Protein AF-A0A949LCA4-F1 (afdb_monomer)

Sequence (168 aa):
MLIYGVGDTIAALLSGEFFLLRTLGMSVVGALIYGAEIPHYFRWVDKRTQDHKDQKEHLKSSERKRKNFPLLRQPWKRALRRTLLAMLYFNPLWVMRHLVFIALFSGVADSISLSLFYVALHSFLIAIPITATANLFIQNIIPLTYRFMASAVFSCSMAIYYPLMSSF

Mean predicted aligned error: 8.84 Å

Radius of gyration: 18.78 Å; Cα contacts (8 Å, |Δi|>4): 134; chains: 1; bounding box: 53×31×53 Å

pLDDT: mean 79.48, std 14.23, range [40.19, 91.94]

Secondary structure (DSSP, 8-state):
-HHHHHHHHHHHHHTT---HHHHHHHHHHIIIIIHHHHHHHHHHHHHHH--TTHHHHHHHHTTT-S----SS-S-HHHHHHHHHHHHHHT-HHHHHHHHHHHHHHTT-GGG-STHHHHHHHHHHHHHHHHHHHHHHHHHHHS-HHHHHHHHHHHHHHHHHHHHHHHT-

Structure (mmCIF, N/CA/C/O backbone):
data_AF-A0A949LCA4-F1
#
_entry.id   AF-A0A949LCA4-F1
#
loop_
_atom_site.group_PDB
_atom_site.id
_atom_site.type_symbol
_atom_site.label_atom_id
_atom_site.label_alt_id
_atom_site.label_comp_id
_atom_site.label_asym_id
_atom_site.label_entity_id
_atom_site.label_seq_id
_atom_site.pdbx_PDB_ins_code
_atom_site.Cartn_x
_atom_site.Cartn_y
_atom_site.Cartn_z
_atom_site.occupancy
_atom_site.B_iso_or_equiv
_atom_site.auth_seq_id
_atom_site.auth_comp_id
_atom_site.auth_asym_id
_atom_site.auth_atom_id
_atom_site.pdbx_PDB_model_num
ATOM 1 N N . MET A 1 1 ? -5.448 -12.210 -5.280 1.00 56.41 1 MET A N 1
ATOM 2 C CA . MET A 1 1 ? -3.968 -12.222 -5.370 1.00 56.41 1 MET A CA 1
ATOM 3 C C . MET A 1 1 ? -3.483 -11.665 -6.702 1.00 56.41 1 MET A C 1
ATOM 5 O O . MET A 1 1 ? -2.587 -10.840 -6.690 1.00 56.41 1 MET A O 1
ATOM 9 N N . LEU A 1 2 ? -4.156 -11.998 -7.811 1.00 57.78 2 LEU A N 1
ATOM 10 C CA . LEU A 1 2 ? -3.934 -11.397 -9.136 1.00 57.78 2 LEU A CA 1
ATOM 11 C C . LEU A 1 2 ? -4.191 -9.877 -9.208 1.00 57.78 2 LEU A C 1
ATOM 13 O O . LEU A 1 2 ? -3.693 -9.228 -10.111 1.00 57.78 2 LEU A O 1
ATOM 17 N N . ILE A 1 3 ? -4.917 -9.292 -8.247 1.00 62.72 3 ILE A N 1
ATOM 18 C CA . ILE A 1 3 ? -5.268 -7.858 -8.232 1.00 62.72 3 ILE A CA 1
ATOM 19 C C . ILE A 1 3 ? -4.026 -6.949 -8.223 1.00 62.72 3 ILE A C 1
ATOM 21 O O . ILE A 1 3 ? -4.032 -5.921 -8.891 1.00 62.72 3 ILE A O 1
ATOM 25 N N . TYR A 1 4 ? -2.954 -7.336 -7.518 1.00 64.38 4 TYR A N 1
ATOM 26 C CA . TYR A 1 4 ? -1.704 -6.564 -7.509 1.00 64.38 4 TYR A CA 1
ATOM 27 C C . TYR A 1 4 ? -0.998 -6.602 -8.869 1.00 64.38 4 TYR A C 1
ATOM 29 O O . TYR A 1 4 ? -0.565 -5.565 -9.358 1.00 64.38 4 TYR A O 1
ATOM 37 N N . GLY A 1 5 ? -0.948 -7.780 -9.497 1.00 67.88 5 GLY A N 1
ATOM 38 C CA . GLY A 1 5 ? -0.403 -7.943 -10.843 1.00 67.88 5 GLY A CA 1
ATOM 39 C C . GLY A 1 5 ? -1.203 -7.184 -11.898 1.00 67.88 5 GLY A C 1
ATOM 40 O O . GLY A 1 5 ? -0.623 -6.522 -12.749 1.00 67.88 5 GLY A O 1
ATOM 41 N N . VAL A 1 6 ? -2.536 -7.222 -11.810 1.00 75.12 6 VAL A N 1
ATOM 42 C CA . VAL A 1 6 ? -3.434 -6.498 -12.723 1.00 75.12 6 VAL A CA 1
ATOM 43 C C . VAL A 1 6 ? -3.241 -4.986 -12.600 1.00 75.12 6 VAL A C 1
ATOM 45 O O . VAL A 1 6 ? -3.110 -4.321 -13.620 1.00 75.12 6 VAL A O 1
ATOM 48 N N . GLY A 1 7 ? -3.168 -4.448 -11.378 1.00 76.94 7 GLY A N 1
ATOM 49 C CA . GLY A 1 7 ? -2.944 -3.016 -11.162 1.00 76.94 7 GLY A CA 1
ATOM 50 C C . GLY A 1 7 ? -1.619 -2.522 -11.733 1.00 76.94 7 GLY A C 1
ATOM 51 O O . GLY A 1 7 ? -1.605 -1.545 -12.475 1.00 76.94 7 GLY A O 1
ATOM 52 N N . ASP A 1 8 ? -0.524 -3.233 -11.448 1.00 78.81 8 ASP A N 1
ATOM 53 C CA . ASP A 1 8 ? 0.798 -2.891 -11.990 1.00 78.81 8 ASP A CA 1
ATOM 54 C C . ASP A 1 8 ? 0.854 -3.049 -13.517 1.00 78.81 8 ASP A C 1
ATOM 56 O O . ASP A 1 8 ? 1.449 -2.228 -14.204 1.00 78.81 8 ASP A O 1
ATOM 60 N N . THR A 1 9 ? 0.160 -4.047 -14.070 1.00 81.06 9 THR A N 1
ATOM 61 C CA . THR A 1 9 ? 0.085 -4.249 -15.525 1.00 81.06 9 THR A CA 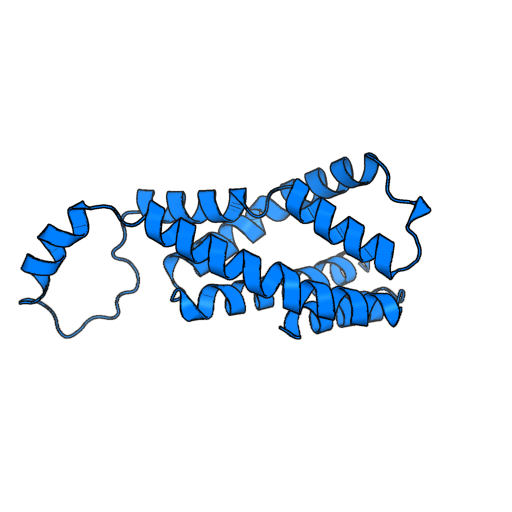1
ATOM 62 C C . THR A 1 9 ? -0.664 -3.119 -16.219 1.00 81.06 9 THR A C 1
ATOM 64 O O . THR A 1 9 ? -0.202 -2.629 -17.244 1.00 81.06 9 THR A O 1
ATOM 67 N N . ILE A 1 10 ? -1.800 -2.680 -15.668 1.00 79.75 10 ILE A N 1
ATOM 68 C CA . ILE A 1 10 ? -2.546 -1.539 -16.217 1.00 79.75 10 ILE A CA 1
ATOM 69 C C . ILE A 1 10 ? -1.689 -0.273 -16.132 1.00 79.75 10 ILE A C 1
ATOM 71 O O . ILE A 1 10 ? -1.609 0.464 -17.109 1.00 79.75 10 ILE A O 1
ATOM 75 N N . ALA A 1 11 ? -1.008 -0.048 -15.007 1.00 78.94 11 ALA A N 1
ATOM 76 C CA . ALA A 1 11 ? -0.090 1.077 -14.847 1.00 78.94 11 ALA A CA 1
ATOM 77 C C . ALA A 1 11 ? 1.034 1.053 -15.898 1.00 78.94 11 ALA A C 1
ATOM 79 O O . ALA A 1 11 ? 1.265 2.051 -16.572 1.00 78.94 11 ALA A O 1
ATOM 80 N N . ALA A 1 12 ? 1.674 -0.101 -16.099 1.00 77.31 12 ALA A N 1
ATOM 81 C CA . ALA A 1 12 ? 2.742 -0.270 -17.081 1.00 77.31 12 ALA A CA 1
ATOM 82 C C . ALA A 1 12 ? 2.257 -0.072 -18.528 1.00 77.31 12 ALA A C 1
ATOM 84 O O . ALA A 1 12 ? 2.963 0.531 -19.333 1.00 77.31 12 ALA A O 1
ATOM 85 N N . LEU A 1 13 ? 1.042 -0.532 -18.856 1.00 81.19 13 LEU A N 1
ATOM 86 C CA . LEU A 1 13 ? 0.421 -0.294 -20.163 1.00 81.19 13 LEU A CA 1
ATOM 87 C C . LEU A 1 13 ? 0.129 1.193 -20.397 1.00 81.19 13 LEU A C 1
ATOM 89 O O . LEU A 1 13 ? 0.365 1.685 -21.496 1.00 81.19 13 LEU A O 1
ATOM 93 N N . LEU A 1 14 ? -0.352 1.909 -19.374 1.00 79.19 14 LEU A N 1
ATOM 94 C CA . LEU A 1 14 ? -0.626 3.347 -19.458 1.00 79.19 14 LEU A CA 1
ATOM 95 C C . LEU A 1 14 ? 0.657 4.181 -19.571 1.00 79.19 14 LEU A C 1
ATOM 97 O O . LEU A 1 14 ? 0.674 5.164 -20.302 1.00 79.19 14 LEU A O 1
ATOM 101 N N . SER A 1 15 ? 1.730 3.778 -18.889 1.00 74.81 15 SER A N 1
ATOM 102 C CA . SER A 1 15 ? 3.035 4.448 -18.951 1.00 74.81 15 SER A CA 1
ATOM 103 C C . SER A 1 15 ? 3.863 4.091 -20.192 1.00 74.81 15 SER A C 1
ATOM 105 O O . SER A 1 15 ? 4.929 4.664 -20.385 1.00 74.81 15 SER A O 1
ATOM 107 N N . GLY A 1 16 ? 3.423 3.136 -21.021 1.00 77.19 16 GLY A N 1
ATOM 108 C CA . GLY A 1 16 ? 4.194 2.647 -22.172 1.00 77.19 16 GLY A CA 1
ATOM 109 C C . GLY A 1 16 ? 5.419 1.791 -21.807 1.00 77.19 16 GLY A C 1
ATOM 110 O O . GLY A 1 16 ? 6.138 1.340 -22.693 1.00 77.19 16 GLY A O 1
ATOM 111 N N . GLU A 1 17 ? 5.635 1.508 -20.521 1.00 75.38 17 GLU A N 1
ATOM 112 C CA . GLU A 1 17 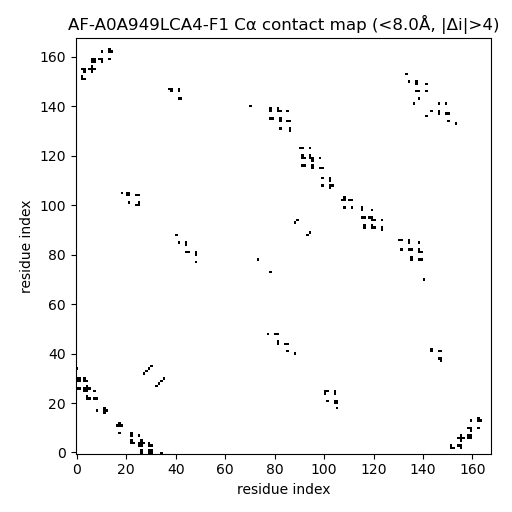? 6.742 0.702 -19.985 1.00 75.38 17 GLU A CA 1
ATOM 113 C C . GLU A 1 17 ? 6.320 -0.758 -19.762 1.00 75.38 17 GLU A C 1
ATOM 115 O O . GLU A 1 17 ? 6.620 -1.381 -18.737 1.00 75.38 17 GLU A O 1
ATOM 120 N N . PHE A 1 18 ? 5.548 -1.315 -20.696 1.00 80.56 18 PHE A N 1
ATOM 121 C CA . PHE A 1 18 ? 5.056 -2.677 -20.551 1.00 80.56 18 PHE A CA 1
ATOM 122 C C . PHE A 1 18 ? 6.205 -3.686 -20.645 1.00 80.56 18 PHE A C 1
ATOM 124 O O . PHE A 1 18 ? 6.878 -3.801 -21.669 1.00 80.56 18 PHE A O 1
ATOM 131 N N . PHE A 1 19 ? 6.383 -4.468 -19.579 1.00 83.00 19 PHE A N 1
ATOM 132 C CA . PHE A 1 19 ? 7.385 -5.522 -19.521 1.00 83.00 19 PHE A CA 1
ATOM 133 C C . PHE A 1 19 ? 6.809 -6.791 -18.889 1.00 83.00 19 PHE A C 1
ATOM 135 O O . PHE A 1 19 ? 6.332 -6.786 -17.753 1.00 83.00 19 PHE A O 1
ATOM 142 N N . LEU A 1 20 ? 6.865 -7.909 -19.620 1.00 82.69 20 LEU A N 1
ATOM 143 C CA . LEU A 1 20 ? 6.209 -9.156 -19.211 1.00 82.69 20 LEU A CA 1
ATOM 144 C C . LEU A 1 20 ? 6.783 -9.719 -17.900 1.00 82.69 20 LEU A C 1
ATOM 146 O O . LEU A 1 20 ? 6.036 -10.211 -17.052 1.00 82.69 20 LEU A O 1
ATOM 150 N N . LEU A 1 21 ? 8.103 -9.619 -17.713 1.00 86.00 21 LEU A N 1
ATOM 151 C CA . LEU A 1 21 ? 8.767 -10.087 -16.495 1.00 86.00 21 LEU A CA 1
ATOM 152 C C . LEU A 1 21 ? 8.333 -9.270 -15.271 1.00 86.00 21 LEU A C 1
ATOM 154 O O . LEU A 1 21 ? 8.131 -9.855 -14.209 1.00 86.00 21 LEU A O 1
ATOM 158 N N . ARG A 1 22 ? 8.104 -7.957 -15.430 1.00 85.75 22 ARG A N 1
ATOM 159 C CA . ARG A 1 22 ? 7.549 -7.077 -14.390 1.00 85.75 22 ARG A CA 1
ATOM 160 C C . ARG A 1 22 ? 6.160 -7.540 -13.975 1.00 85.75 22 ARG A C 1
ATOM 162 O O . ARG A 1 22 ? 5.943 -7.814 -12.797 1.00 85.75 22 ARG A O 1
ATOM 169 N N . THR A 1 23 ? 5.258 -7.731 -14.934 1.00 85.38 23 THR A N 1
ATOM 170 C CA . THR A 1 23 ? 3.896 -8.217 -14.671 1.00 85.38 23 THR A CA 1
ATOM 171 C C . THR A 1 23 ? 3.893 -9.555 -13.932 1.00 85.38 23 THR A C 1
ATOM 173 O O . THR A 1 23 ? 3.197 -9.712 -12.924 1.00 85.38 23 THR A O 1
ATOM 176 N N . LEU A 1 24 ? 4.672 -10.530 -14.406 1.00 87.62 24 LEU A N 1
ATOM 177 C CA . LEU A 1 24 ? 4.737 -11.855 -13.788 1.00 87.62 24 LEU A CA 1
ATOM 178 C C . LEU A 1 24 ? 5.395 -11.798 -12.404 1.00 87.62 24 LEU A C 1
ATOM 180 O O . LEU A 1 24 ? 4.848 -12.340 -11.444 1.00 87.62 24 LEU A O 1
ATOM 184 N N . GLY A 1 25 ? 6.515 -11.088 -12.275 1.00 87.38 25 GLY A N 1
ATOM 185 C CA . GLY A 1 25 ? 7.239 -10.918 -11.017 1.00 87.38 25 GLY A CA 1
ATOM 186 C C . GLY A 1 25 ? 6.392 -10.239 -9.944 1.00 87.38 25 GLY A C 1
ATOM 187 O O . GLY A 1 25 ? 6.251 -10.763 -8.838 1.00 87.38 25 GLY A O 1
ATOM 188 N N . MET A 1 26 ? 5.725 -9.135 -10.287 1.00 88.88 26 MET A N 1
ATOM 189 C CA . MET A 1 26 ? 4.835 -8.417 -9.369 1.00 88.88 26 MET A CA 1
ATOM 190 C C . MET A 1 26 ? 3.571 -9.212 -9.033 1.00 88.88 26 MET A C 1
ATOM 192 O O . MET A 1 26 ? 3.079 -9.133 -7.905 1.00 88.88 26 MET A O 1
ATOM 196 N N . SER A 1 27 ? 3.079 -10.049 -9.951 1.00 86.94 27 SER A N 1
ATOM 197 C CA . SER A 1 27 ? 1.995 -10.996 -9.660 1.00 86.94 27 SER A CA 1
ATOM 198 C C . SER A 1 27 ? 2.419 -12.050 -8.635 1.00 86.94 27 SER A C 1
ATOM 200 O O . SER A 1 27 ? 1.664 -12.335 -7.704 1.00 86.94 27 SER A O 1
ATOM 202 N N . VAL A 1 28 ? 3.633 -12.598 -8.762 1.00 89.44 28 VAL A N 1
ATOM 203 C CA . VAL A 1 28 ? 4.188 -13.598 -7.835 1.00 89.44 28 VAL A CA 1
ATOM 204 C C . VAL A 1 28 ? 4.486 -12.981 -6.470 1.00 89.44 28 VAL A C 1
ATOM 206 O O . VAL A 1 28 ? 4.070 -13.534 -5.453 1.00 89.44 28 VAL A O 1
ATOM 209 N N . VAL A 1 29 ? 5.131 -11.812 -6.418 1.00 89.44 29 VAL A N 1
ATOM 210 C CA . VAL A 1 29 ? 5.367 -11.071 -5.165 1.00 89.44 29 VAL A CA 1
ATOM 211 C C . VAL A 1 29 ? 4.048 -10.722 -4.488 1.00 89.44 29 VAL A C 1
ATOM 213 O O . VAL A 1 29 ? 3.877 -10.958 -3.288 1.00 89.44 29 VAL A O 1
ATOM 216 N N . GLY A 1 30 ? 3.095 -10.207 -5.266 1.00 85.69 30 GLY A N 1
ATOM 217 C CA . GLY A 1 30 ? 1.757 -9.889 -4.801 1.00 85.69 30 GLY A CA 1
ATOM 218 C C . GLY A 1 30 ? 1.066 -11.105 -4.201 1.00 85.69 30 GLY A C 1
ATOM 219 O O . GLY A 1 30 ? 0.452 -10.971 -3.148 1.00 85.69 30 GLY A O 1
ATOM 220 N N . ALA A 1 31 ? 1.202 -12.279 -4.828 1.00 86.38 31 ALA A N 1
ATOM 221 C CA . ALA A 1 31 ? 0.611 -13.534 -4.381 1.00 86.38 31 ALA A CA 1
ATOM 222 C C . ALA A 1 31 ? 1.282 -14.124 -3.128 1.00 86.38 31 ALA A C 1
ATOM 224 O O . ALA A 1 31 ? 0.621 -14.462 -2.150 1.00 86.38 31 ALA A O 1
ATOM 225 N N . LEU A 1 32 ? 2.602 -14.250 -3.137 1.00 88.94 32 LEU A N 1
ATOM 226 C CA . LEU A 1 32 ? 3.313 -15.009 -2.113 1.00 88.94 32 LEU A CA 1
ATOM 227 C C . LEU A 1 32 ? 3.683 -14.142 -0.914 1.00 88.94 32 LEU A C 1
ATOM 229 O O . LEU A 1 32 ? 3.411 -14.505 0.229 1.00 88.94 32 LEU A O 1
ATOM 233 N N . ILE A 1 33 ? 4.273 -12.976 -1.171 1.00 89.88 33 ILE A N 1
ATOM 234 C CA . ILE A 1 33 ? 4.804 -12.115 -0.115 1.00 89.88 33 ILE A CA 1
ATOM 235 C C . ILE A 1 33 ? 3.655 -11.317 0.497 1.00 89.88 33 ILE A C 1
ATOM 237 O O . ILE A 1 33 ? 3.322 -11.491 1.669 1.00 89.88 33 ILE A O 1
ATOM 241 N N . TYR A 1 34 ? 2.982 -10.489 -0.304 1.00 87.94 34 TYR A N 1
ATOM 242 C CA . TYR A 1 34 ? 1.939 -9.602 0.222 1.00 87.94 34 TYR A CA 1
ATOM 243 C C . TYR A 1 34 ? 0.686 -10.362 0.672 1.00 87.94 34 TYR A C 1
ATOM 245 O O . TYR A 1 34 ? 0.029 -9.949 1.629 1.00 87.94 34 TYR A O 1
ATOM 253 N N . GLY A 1 35 ? 0.385 -11.500 0.040 1.00 86.56 35 GLY A N 1
ATOM 254 C CA . GLY A 1 35 ? -0.722 -12.380 0.424 1.00 86.56 35 GLY A CA 1
ATOM 255 C C . GLY A 1 35 ? -0.595 -13.024 1.782 1.00 86.56 35 GLY A C 1
ATOM 256 O O . GLY A 1 35 ? -1.602 -13.220 2.456 1.00 86.56 35 GLY A O 1
ATOM 257 N N . ALA A 1 36 ? 0.625 -13.342 2.196 1.00 88.81 36 ALA A N 1
ATOM 258 C CA . ALA A 1 36 ? 0.874 -13.891 3.516 1.00 88.81 36 ALA A CA 1
ATOM 259 C C . ALA A 1 36 ? 1.032 -12.771 4.556 1.00 88.81 36 ALA A C 1
ATOM 261 O O . ALA A 1 36 ? 0.436 -12.821 5.636 1.00 88.81 36 ALA A O 1
ATOM 262 N N . GLU A 1 37 ? 1.808 -1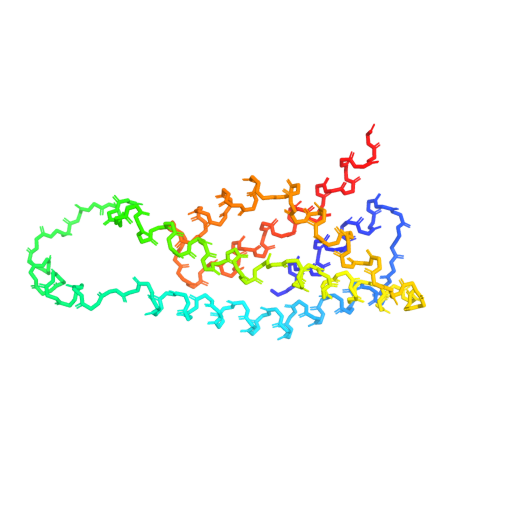1.740 4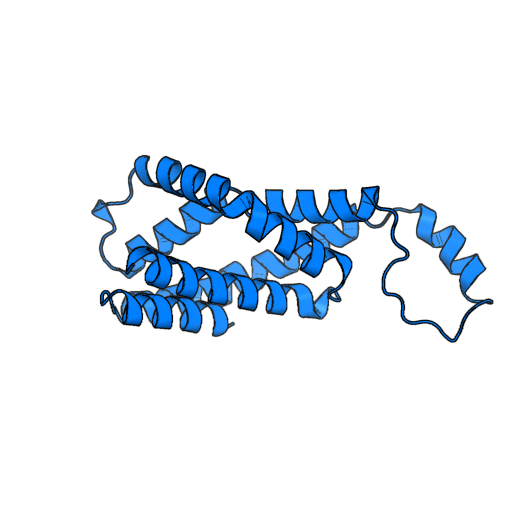.217 1.00 89.69 37 GLU A N 1
ATOM 263 C CA . GLU A 1 37 ? 2.275 -10.720 5.154 1.00 89.69 37 GLU A CA 1
ATOM 264 C C . GLU A 1 37 ? 1.157 -9.765 5.600 1.00 89.69 37 GLU A C 1
ATOM 266 O O . GLU A 1 37 ? 0.961 -9.561 6.801 1.00 89.69 37 GLU A O 1
ATOM 271 N N . ILE A 1 38 ? 0.363 -9.230 4.662 1.00 89.50 38 ILE A N 1
ATOM 272 C CA . ILE A 1 38 ? -0.658 -8.215 4.969 1.00 89.50 38 ILE A CA 1
ATOM 273 C C . ILE A 1 38 ? -1.784 -8.791 5.850 1.00 89.50 38 ILE A C 1
ATOM 275 O O . ILE A 1 38 ? -2.092 -8.193 6.887 1.00 89.50 38 ILE A O 1
ATOM 279 N N . PRO A 1 39 ? -2.391 -9.961 5.543 1.00 89.38 39 PRO A N 1
ATOM 280 C CA . PRO A 1 39 ? -3.409 -10.546 6.419 1.00 89.38 39 PRO A CA 1
ATOM 281 C C . PRO A 1 39 ? -2.857 -10.954 7.786 1.00 89.38 39 PRO A C 1
ATOM 283 O O . PRO A 1 39 ? -3.574 -10.900 8.788 1.00 89.38 39 PRO A O 1
ATOM 286 N N . HIS A 1 40 ? -1.592 -11.385 7.855 1.00 91.94 40 HIS A N 1
ATOM 287 C CA . HIS A 1 40 ? -0.938 -11.671 9.129 1.00 91.94 40 HIS A CA 1
ATOM 288 C C . HIS A 1 40 ? -0.805 -10.398 9.972 1.00 91.94 40 HIS A C 1
ATOM 290 O O . HIS A 1 40 ? -1.226 -10.382 11.132 1.00 91.94 40 HIS A O 1
ATOM 296 N N . TYR A 1 41 ? -0.317 -9.311 9.374 1.00 91.38 41 TYR A N 1
ATOM 297 C CA . TYR A 1 41 ? -0.187 -8.031 10.055 1.00 91.38 41 TYR A CA 1
ATOM 298 C C . TYR A 1 41 ? -1.544 -7.484 10.514 1.00 91.38 41 TYR A C 1
ATOM 300 O O . TYR A 1 41 ? -1.694 -7.097 11.670 1.00 91.38 41 TYR A O 1
ATOM 308 N N . PHE A 1 42 ? -2.581 -7.532 9.674 1.00 90.06 42 PHE A N 1
ATOM 309 C CA . PHE A 1 42 ? -3.922 -7.079 10.063 1.00 90.06 42 PHE A CA 1
ATOM 310 C C . PHE A 1 42 ? -4.517 -7.884 11.223 1.00 90.06 42 PHE A C 1
ATOM 312 O O . PHE A 1 42 ? -5.150 -7.297 12.102 1.00 90.06 42 PHE A O 1
ATOM 319 N N . ARG A 1 43 ? -4.278 -9.201 11.284 1.00 90.31 43 ARG A N 1
ATOM 320 C CA . ARG A 1 43 ? -4.660 -10.025 12.448 1.00 90.31 43 ARG A CA 1
ATOM 321 C C . ARG A 1 43 ? -3.924 -9.594 13.712 1.00 90.31 43 ARG A C 1
ATOM 323 O O . ARG A 1 43 ? -4.528 -9.515 14.780 1.00 90.31 43 ARG A O 1
ATOM 330 N N . TRP A 1 44 ? -2.639 -9.282 13.597 1.00 91.88 44 TRP A N 1
ATOM 331 C CA . TRP A 1 44 ? -1.842 -8.775 14.708 1.00 91.88 44 TRP A CA 1
ATOM 332 C C . TRP A 1 44 ? -2.311 -7.393 15.189 1.00 91.88 44 TRP A C 1
ATOM 334 O O . TRP A 1 44 ? -2.396 -7.170 16.399 1.00 91.88 44 TRP A O 1
ATOM 344 N N . VAL A 1 45 ? -2.688 -6.492 14.271 1.00 88.81 45 VAL A N 1
ATOM 345 C CA . VAL A 1 45 ? -3.262 -5.177 14.611 1.00 88.81 45 VAL A CA 1
ATOM 346 C C . VAL A 1 45 ? -4.565 -5.363 15.376 1.00 88.81 45 VAL A C 1
ATOM 348 O O . VAL A 1 45 ? -4.759 -4.733 16.416 1.00 88.81 45 VAL A O 1
ATOM 351 N N . ASP A 1 46 ? -5.439 -6.251 14.900 1.00 86.75 46 ASP A N 1
ATOM 352 C CA . ASP A 1 46 ? -6.706 -6.554 15.564 1.00 86.75 46 ASP A CA 1
ATOM 353 C C . ASP A 1 46 ? -6.458 -7.085 16.982 1.00 86.75 46 ASP A C 1
ATOM 355 O O . ASP A 1 46 ? -6.932 -6.499 17.950 1.00 86.75 46 ASP A O 1
ATOM 359 N N . LYS A 1 47 ? -5.578 -8.083 17.132 1.00 87.81 47 LYS A N 1
ATOM 360 C CA . LYS A 1 47 ? -5.214 -8.659 18.436 1.00 87.81 47 LYS A CA 1
ATOM 361 C C . LYS A 1 47 ? -4.655 -7.627 19.424 1.00 87.81 47 LYS A C 1
ATOM 363 O O . LYS A 1 47 ? -4.941 -7.708 20.610 1.00 87.81 47 LYS A O 1
ATOM 368 N N . ARG A 1 48 ? -3.862 -6.651 18.962 1.00 86.50 48 ARG A N 1
ATOM 369 C CA . ARG A 1 48 ? -3.284 -5.592 19.819 1.00 86.50 48 ARG A CA 1
ATOM 370 C C . ARG A 1 48 ? -4.242 -4.456 20.155 1.00 86.50 48 ARG A C 1
ATOM 372 O O . ARG A 1 48 ? -3.952 -3.654 21.045 1.00 86.50 48 ARG A O 1
ATOM 379 N N . THR A 1 49 ? -5.324 -4.335 19.400 1.00 83.25 49 THR A N 1
ATOM 380 C CA . THR A 1 49 ? -6.318 -3.271 19.572 1.00 83.25 49 THR A CA 1
ATOM 381 C C . THR A 1 49 ? -7.599 -3.773 20.228 1.00 83.25 49 THR A C 1
ATOM 383 O O . THR A 1 49 ? -8.352 -2.949 20.756 1.00 83.25 49 THR A O 1
ATOM 386 N N . GLN A 1 50 ? -7.800 -5.094 20.281 1.00 72.69 50 GLN A N 1
ATOM 387 C CA . GLN A 1 50 ? -8.704 -5.751 21.216 1.00 72.69 50 GLN A CA 1
ATOM 388 C C . GLN A 1 50 ? -8.209 -5.492 22.644 1.00 72.69 50 GLN A C 1
ATOM 390 O O . GLN A 1 50 ? -7.091 -5.826 23.022 1.00 72.69 50 GLN A O 1
ATOM 395 N N . ASP A 1 51 ? -9.041 -4.801 23.412 1.00 57.62 51 ASP A N 1
ATOM 396 C CA . ASP A 1 51 ? -8.783 -4.420 24.795 1.00 57.62 51 ASP A CA 1
ATOM 397 C C . ASP A 1 51 ? -9.540 -5.423 25.671 1.00 57.62 51 ASP A C 1
ATOM 399 O O . ASP A 1 51 ? -10.722 -5.673 25.431 1.00 57.62 51 ASP A O 1
ATOM 403 N N . HIS A 1 52 ? -8.885 -6.003 26.678 1.00 51.00 52 HIS A N 1
ATOM 404 C CA . HIS A 1 52 ? -9.456 -7.049 27.543 1.00 51.00 52 HIS A CA 1
ATOM 405 C C . HIS A 1 52 ? -10.721 -6.602 28.309 1.00 51.00 52 HIS A C 1
ATOM 407 O O . HIS A 1 52 ? -11.427 -7.432 28.883 1.00 51.00 52 HIS A O 1
ATOM 413 N N . LYS A 1 53 ? -11.054 -5.303 28.292 1.00 46.38 53 LYS A N 1
ATOM 414 C CA . LYS A 1 53 ? -12.324 -4.766 28.807 1.00 46.38 53 LYS A CA 1
ATOM 415 C C . LYS A 1 53 ? -13.564 -5.284 28.061 1.00 46.38 53 LYS A C 1
ATOM 417 O O . LYS A 1 53 ? -14.628 -5.349 28.674 1.00 46.38 53 LYS A O 1
ATOM 422 N N . ASP A 1 54 ? -13.424 -5.730 26.810 1.00 50.16 54 ASP A N 1
ATOM 423 C CA . ASP A 1 54 ? -14.539 -6.237 25.996 1.00 50.16 54 ASP A CA 1
ATOM 424 C C . ASP A 1 54 ? -15.134 -7.549 26.531 1.00 50.16 54 ASP A C 1
ATOM 426 O O . ASP A 1 54 ? -16.326 -7.779 26.359 1.00 50.16 54 ASP A O 1
ATOM 430 N N . GLN A 1 55 ? -14.385 -8.389 27.258 1.00 48.19 55 GLN A N 1
ATOM 431 C CA . GLN A 1 55 ? -14.941 -9.652 27.770 1.00 48.19 55 GLN A CA 1
ATOM 432 C C . GLN A 1 55 ? -16.039 -9.424 28.828 1.00 48.19 55 GLN A C 1
ATOM 434 O O . GLN A 1 55 ? -16.993 -10.198 28.912 1.00 48.19 55 GLN A O 1
ATOM 439 N N . LYS A 1 56 ? -15.953 -8.332 29.604 1.00 45.41 56 LYS A N 1
ATOM 440 C CA . LYS A 1 56 ? -16.949 -7.989 30.635 1.00 45.41 56 LYS A CA 1
ATOM 441 C C . LYS A 1 56 ? -18.192 -7.289 30.069 1.00 45.41 56 LYS A C 1
ATOM 443 O O . LYS A 1 56 ? -19.271 -7.445 30.637 1.00 45.41 56 LYS A O 1
ATOM 448 N N . GLU A 1 57 ? -18.079 -6.556 28.959 1.00 50.88 57 GLU A N 1
ATOM 449 C CA . GLU A 1 57 ? -19.230 -5.929 28.285 1.00 50.88 57 GLU A CA 1
ATOM 450 C C . GLU A 1 57 ? -19.932 -6.872 27.292 1.00 50.88 57 GLU A C 1
ATOM 452 O O . GLU A 1 57 ? -21.157 -6.814 27.164 1.00 50.88 57 GLU A O 1
ATOM 457 N N . HIS A 1 58 ? -19.212 -7.804 26.652 1.00 47.22 58 HIS A N 1
ATOM 458 C CA . HIS A 1 58 ? -19.825 -8.841 25.809 1.00 47.22 58 HIS A CA 1
ATOM 459 C C . HIS A 1 58 ? -20.736 -9.773 26.625 1.00 47.22 58 HIS A C 1
ATOM 461 O O . HIS A 1 58 ? -21.808 -10.141 26.151 1.00 47.22 58 HIS A O 1
ATOM 467 N N . LEU A 1 59 ? -20.369 -10.071 27.880 1.00 49.50 59 LEU A N 1
ATOM 468 C CA . LEU A 1 59 ? -21.217 -10.847 28.793 1.00 49.50 59 LEU A CA 1
ATOM 469 C C . LEU A 1 59 ? -22.490 -10.082 29.205 1.00 49.50 59 LEU A C 1
ATOM 471 O O . LEU A 1 59 ? -23.541 -10.689 29.359 1.00 49.50 59 LEU A O 1
ATOM 475 N N . LYS A 1 60 ? -22.423 -8.747 29.324 1.00 43.75 60 LYS A N 1
ATOM 476 C CA . LYS A 1 60 ? -23.583 -7.893 29.655 1.00 43.75 60 LYS A CA 1
ATOM 477 C C . LYS A 1 60 ? -24.457 -7.520 28.449 1.00 43.75 60 LYS A C 1
ATOM 479 O O . LYS A 1 60 ? -25.588 -7.084 28.634 1.00 43.75 60 LYS A O 1
ATOM 484 N N . SER A 1 61 ? -23.948 -7.634 27.221 1.00 47.78 61 SER A N 1
ATOM 485 C CA . SER A 1 61 ? -24.654 -7.198 26.003 1.00 47.78 61 SER A CA 1
ATOM 486 C C . SER A 1 61 ? -25.326 -8.326 25.215 1.00 47.78 61 SER A C 1
ATOM 4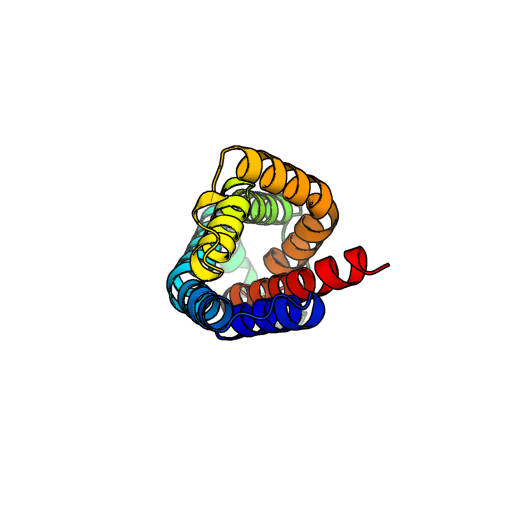88 O O . SER A 1 61 ? -26.207 -8.026 24.404 1.00 47.78 61 SER A O 1
ATOM 490 N N . SER A 1 62 ? -25.001 -9.596 25.506 1.00 47.97 62 SER A N 1
ATOM 491 C CA . SER A 1 62 ? -25.705 -10.769 24.954 1.00 47.97 62 SER A CA 1
ATOM 492 C C . SER A 1 62 ? -27.214 -10.757 25.233 1.00 47.97 62 SER A C 1
ATOM 494 O O . SER A 1 62 ? -27.979 -11.317 24.456 1.00 47.97 62 SER A O 1
ATOM 496 N N . GLU A 1 63 ? -27.671 -10.065 26.281 1.00 50.09 63 GLU A N 1
ATOM 497 C CA . GLU A 1 63 ? -29.101 -9.958 26.587 1.00 50.09 63 GLU A CA 1
ATOM 498 C C . GLU A 1 63 ? -29.842 -8.887 25.768 1.00 50.09 63 GLU A C 1
ATOM 500 O O . GLU A 1 63 ? -31.069 -8.934 25.696 1.00 50.09 63 GLU A O 1
ATOM 505 N N . ARG A 1 64 ? -29.165 -7.898 25.148 1.00 48.94 64 ARG A N 1
ATOM 506 C CA . ARG A 1 64 ? -29.853 -6.622 24.856 1.00 48.94 64 ARG A CA 1
ATOM 507 C C . ARG A 1 64 ? -30.136 -6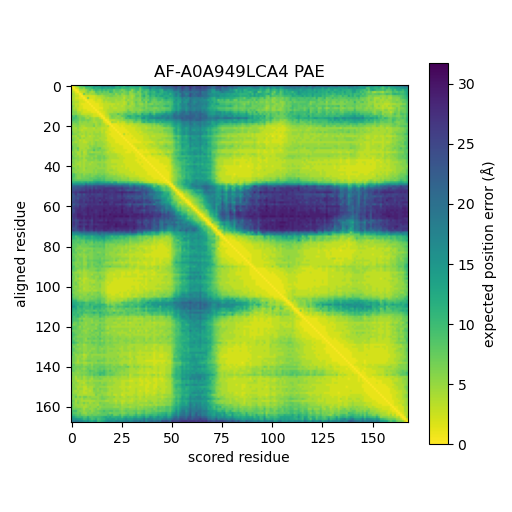.222 23.412 1.00 48.94 64 ARG A C 1
ATOM 509 O O . ARG A 1 64 ? -31.001 -5.362 23.268 1.00 48.94 64 ARG A O 1
ATOM 516 N N . LYS A 1 65 ? -29.514 -6.717 22.331 1.00 43.75 65 LYS A N 1
ATOM 517 C CA . LYS A 1 65 ? -29.911 -6.165 21.006 1.00 43.75 65 LYS A CA 1
ATOM 518 C C . LYS A 1 65 ? -29.556 -6.976 19.763 1.00 43.75 65 LYS A C 1
ATOM 520 O O . LYS A 1 65 ? -28.584 -6.725 19.061 1.00 43.75 65 LYS A O 1
ATOM 525 N N . ARG A 1 66 ? -30.505 -7.840 19.411 1.00 56.09 66 ARG A N 1
ATOM 526 C CA . ARG A 1 66 ? -30.974 -8.060 18.036 1.00 56.09 66 ARG A CA 1
ATOM 527 C C . ARG A 1 66 ? -31.475 -6.699 17.497 1.00 56.09 66 ARG A C 1
ATOM 529 O O . ARG A 1 66 ? -32.268 -6.059 18.178 1.00 56.09 66 ARG A O 1
ATOM 536 N N . LYS A 1 67 ? -31.043 -6.275 16.302 1.00 47.16 67 LYS A N 1
ATOM 537 C CA . LYS A 1 67 ? -31.353 -4.994 15.607 1.00 47.16 67 LYS A CA 1
ATOM 538 C C . LYS A 1 67 ? -30.518 -3.773 16.032 1.00 47.16 67 LYS A C 1
ATOM 540 O O . LYS A 1 67 ? -30.914 -2.986 16.887 1.00 47.16 67 LYS A O 1
ATOM 545 N N . ASN A 1 68 ? -29.363 -3.611 15.389 1.00 40.19 68 ASN A N 1
ATOM 546 C CA . ASN A 1 68 ? -28.978 -2.413 14.629 1.00 40.19 68 ASN A CA 1
ATOM 547 C C . ASN A 1 68 ? -27.604 -2.660 13.989 1.00 40.19 68 ASN A C 1
ATOM 549 O O . ASN A 1 68 ? -26.720 -3.252 14.603 1.00 40.19 68 ASN A O 1
ATOM 553 N N . PHE A 1 69 ? -27.460 -2.236 12.737 1.00 47.78 69 PHE A N 1
ATOM 554 C CA . PHE A 1 69 ? -26.238 -2.296 11.935 1.00 47.78 69 PHE A CA 1
ATOM 555 C C . PHE A 1 69 ? -25.026 -1.775 12.749 1.00 47.78 69 PHE A C 1
ATOM 557 O O . PHE A 1 69 ? -25.116 -0.685 13.320 1.00 47.78 69 PHE A O 1
ATOM 564 N N . PRO A 1 70 ? -23.906 -2.516 12.865 1.00 45.72 70 PRO A N 1
ATOM 565 C CA . PRO A 1 70 ? -22.869 -2.249 13.865 1.00 45.72 70 PRO A CA 1
ATOM 566 C C . PRO A 1 70 ? -21.851 -1.204 13.377 1.00 45.72 70 PRO A C 1
ATOM 568 O O . PRO A 1 70 ? -20.648 -1.418 13.492 1.00 45.72 70 PRO A O 1
ATOM 571 N N . LEU A 1 71 ? -22.293 -0.101 12.762 1.00 49.97 71 LEU A N 1
ATOM 572 C CA . LEU A 1 71 ? -21.375 0.668 11.914 1.00 49.97 71 LEU A CA 1
ATOM 573 C C . LEU A 1 71 ? -20.422 1.617 12.653 1.00 49.97 71 LEU A C 1
ATOM 575 O O . LEU A 1 71 ? -19.345 1.876 12.139 1.00 49.97 71 LEU A O 1
ATOM 579 N N . LEU A 1 72 ? -20.736 2.116 13.849 1.00 55.06 72 LEU A N 1
ATOM 580 C CA . LEU A 1 72 ? -19.832 3.033 14.564 1.00 55.06 72 LEU A CA 1
ATOM 581 C C . LEU A 1 72 ? -20.049 2.980 16.079 1.00 55.06 72 LEU A C 1
ATOM 583 O O . LEU A 1 72 ? -20.634 3.876 16.679 1.00 55.06 72 LEU A O 1
ATOM 587 N N . ARG A 1 73 ? -19.575 1.916 16.732 1.00 51.41 73 ARG A N 1
ATOM 588 C CA . ARG A 1 73 ? -19.583 1.840 18.206 1.00 51.41 73 ARG A CA 1
ATOM 589 C C . ARG A 1 73 ? -18.215 1.547 18.816 1.00 51.41 73 ARG A C 1
ATOM 591 O O . ARG A 1 73 ? -18.132 1.072 19.940 1.00 51.41 73 ARG A O 1
ATOM 598 N N . GLN A 1 74 ? -17.140 1.815 18.077 1.00 62.53 74 GLN A N 1
ATOM 599 C CA . GLN A 1 74 ? -15.776 1.723 18.598 1.00 62.53 74 GLN A CA 1
ATOM 600 C C . GLN A 1 74 ? -15.314 3.117 19.055 1.00 62.53 74 GLN A C 1
ATOM 602 O O . GLN A 1 74 ? -15.569 4.092 18.348 1.00 62.53 74 GLN A O 1
ATOM 607 N N . PRO A 1 75 ? -14.630 3.250 20.205 1.00 75.25 75 PRO A N 1
ATOM 608 C CA . PRO A 1 75 ? -14.102 4.537 20.641 1.00 75.25 75 PRO A CA 1
ATOM 609 C C . PRO A 1 75 ? -13.077 5.060 19.627 1.00 75.25 75 PRO A C 1
ATOM 611 O O . PRO A 1 75 ? -12.218 4.308 19.161 1.00 75.25 75 PRO A O 1
ATOM 614 N N . TRP A 1 76 ? -13.129 6.359 19.322 1.00 77.94 76 TRP A N 1
ATOM 615 C CA . TRP A 1 76 ? -12.262 7.011 18.328 1.00 77.94 76 TRP A CA 1
ATOM 616 C C . TRP A 1 76 ? -10.767 6.731 18.555 1.00 77.94 76 TRP A C 1
ATOM 618 O O . TRP A 1 76 ? -10.022 6.513 17.604 1.00 77.94 76 TRP A O 1
ATOM 628 N N . LYS A 1 77 ? -10.334 6.612 19.819 1.00 82.56 77 LYS A N 1
ATOM 629 C CA . LYS A 1 77 ? -8.958 6.234 20.187 1.00 82.56 77 LYS A CA 1
ATOM 630 C C . LYS A 1 77 ? -8.553 4.862 19.641 1.00 82.56 77 LYS A C 1
ATOM 632 O O . LYS A 1 77 ? -7.434 4.697 19.163 1.00 82.56 77 LYS A O 1
ATOM 637 N N . ARG A 1 78 ? -9.455 3.874 19.688 1.00 81.94 78 ARG A N 1
ATOM 638 C CA . ARG A 1 78 ? -9.215 2.531 19.132 1.00 81.94 78 ARG A CA 1
ATOM 639 C C . ARG A 1 78 ? -9.150 2.600 17.609 1.00 81.94 78 ARG A C 1
ATOM 641 O O . ARG A 1 78 ? -8.241 2.015 17.027 1.00 81.94 78 ARG A O 1
ATOM 648 N N . ALA A 1 79 ? -10.058 3.348 16.985 1.00 84.50 79 ALA A N 1
ATOM 649 C CA . ALA A 1 79 ? -10.079 3.514 15.535 1.00 84.50 79 ALA A CA 1
ATOM 650 C C . ALA A 1 79 ? -8.793 4.164 14.997 1.00 84.50 79 ALA A C 1
ATOM 652 O O . ALA A 1 79 ? -8.190 3.668 14.039 1.00 84.50 79 ALA A O 1
ATOM 653 N N . LEU A 1 80 ? -8.313 5.211 15.673 1.00 87.25 80 LEU A N 1
ATOM 654 C CA . LEU A 1 80 ? -7.032 5.842 15.365 1.00 87.25 80 LEU A CA 1
ATOM 655 C C . LEU A 1 80 ? -5.861 4.890 15.600 1.00 87.25 80 LEU A C 1
ATOM 657 O O . LEU A 1 80 ? -5.016 4.754 14.725 1.00 87.25 80 LEU A O 1
ATOM 661 N N . ARG A 1 81 ? -5.820 4.173 16.731 1.00 88.19 81 ARG A N 1
ATOM 662 C CA . ARG A 1 81 ? -4.723 3.238 17.032 1.00 88.19 81 ARG A CA 1
ATOM 663 C C . ARG A 1 81 ? -4.599 2.131 15.982 1.00 88.19 81 ARG A C 1
ATOM 665 O O . ARG A 1 81 ? -3.489 1.819 15.566 1.00 88.19 81 ARG A O 1
ATOM 672 N N . ARG A 1 82 ? -5.719 1.560 15.528 1.00 88.75 82 ARG A N 1
ATOM 673 C CA . ARG A 1 82 ? -5.744 0.555 14.446 1.00 88.75 82 ARG A CA 1
ATOM 674 C C . ARG A 1 82 ? -5.175 1.116 13.148 1.00 88.75 82 ARG A C 1
ATOM 676 O O . ARG A 1 82 ? -4.361 0.467 12.501 1.00 88.75 82 ARG A O 1
ATOM 683 N N . THR A 1 83 ? -5.595 2.327 12.803 1.00 90.56 83 THR A N 1
ATOM 684 C CA . THR A 1 83 ? -5.179 3.006 11.573 1.00 90.56 83 THR A CA 1
ATOM 685 C C . THR A 1 83 ? -3.703 3.373 11.616 1.00 90.56 83 THR A C 1
ATOM 687 O O . THR A 1 83 ? -2.983 3.059 10.680 1.00 90.56 83 THR A O 1
ATOM 690 N N . LEU A 1 84 ? -3.223 3.946 12.722 1.00 91.31 84 LEU A N 1
ATOM 691 C CA . LEU A 1 84 ? -1.811 4.275 12.917 1.00 91.31 84 LEU A CA 1
ATOM 692 C C . LEU A 1 84 ? -0.924 3.033 12.830 1.00 91.31 84 LEU A C 1
ATOM 694 O O . LEU A 1 84 ? 0.117 3.078 12.188 1.00 91.31 84 LEU A O 1
ATOM 698 N N . LEU A 1 85 ? -1.346 1.910 13.421 1.00 91.62 85 LEU A N 1
ATOM 699 C CA . LEU A 1 85 ? -0.616 0.648 13.288 1.00 91.62 85 LEU A CA 1
ATOM 700 C C . LEU A 1 85 ? -0.617 0.146 11.837 1.00 91.62 85 LEU A C 1
ATOM 702 O O . LEU A 1 85 ? 0.423 -0.271 11.344 1.00 91.62 85 LEU A O 1
ATOM 706 N N . ALA A 1 86 ? -1.742 0.229 11.123 1.00 89.94 86 ALA A N 1
ATOM 707 C CA . ALA A 1 86 ? -1.777 -0.113 9.701 1.00 89.94 86 ALA A CA 1
ATOM 708 C C . ALA A 1 86 ? -0.857 0.797 8.863 1.00 89.94 86 ALA A C 1
ATOM 710 O O . ALA A 1 86 ? -0.097 0.302 8.038 1.00 89.94 86 ALA A O 1
ATOM 711 N N . MET A 1 87 ? -0.855 2.108 9.112 1.00 90.31 87 MET A N 1
ATOM 712 C CA . MET A 1 87 ? 0.038 3.058 8.438 1.00 90.31 87 MET A CA 1
ATOM 713 C C . MET A 1 87 ? 1.514 2.817 8.771 1.00 90.31 87 MET A C 1
ATOM 715 O O . MET A 1 87 ? 2.367 2.988 7.908 1.00 90.31 87 MET A O 1
ATOM 719 N N . LEU A 1 88 ? 1.822 2.377 9.994 1.00 90.50 88 LEU A N 1
ATOM 720 C CA . LEU A 1 88 ? 3.184 2.033 10.405 1.00 90.50 88 LEU A CA 1
ATOM 721 C C . LEU A 1 88 ? 3.742 0.835 9.623 1.00 90.50 88 LEU A C 1
ATOM 723 O O . LEU A 1 88 ? 4.948 0.758 9.391 1.00 90.50 88 LEU A O 1
ATOM 727 N N . TYR A 1 89 ? 2.877 -0.095 9.217 1.00 89.19 89 TYR A N 1
ATOM 728 C CA . TYR A 1 89 ? 3.258 -1.180 8.316 1.00 89.19 89 TYR A CA 1
ATOM 729 C C . TYR A 1 89 ? 3.550 -0.677 6.905 1.00 89.19 89 TYR A C 1
ATOM 731 O O . TYR A 1 89 ? 4.590 -1.009 6.343 1.00 89.19 89 TYR A O 1
ATOM 739 N N . PHE A 1 90 ? 2.683 0.180 6.364 1.00 86.00 90 PHE A N 1
ATOM 740 C CA . PHE A 1 90 ? 2.869 0.815 5.055 1.00 86.00 90 PHE A CA 1
ATOM 741 C C . PHE A 1 90 ? 3.853 1.998 5.103 1.00 86.00 90 PHE A C 1
ATOM 743 O O . PHE A 1 90 ? 3.618 3.033 4.490 1.00 86.00 90 PHE A O 1
ATOM 750 N N . ASN A 1 91 ? 4.951 1.857 5.845 1.00 89.94 91 ASN A N 1
ATOM 751 C CA . ASN A 1 91 ? 5.980 2.885 5.992 1.00 89.94 91 ASN A CA 1
ATOM 752 C C . ASN A 1 91 ? 6.821 3.071 4.702 1.00 89.94 91 ASN A C 1
ATOM 754 O O . ASN A 1 91 ? 6.728 2.262 3.773 1.00 89.94 91 ASN A O 1
ATOM 758 N N . PRO A 1 92 ? 7.702 4.091 4.642 1.00 89.00 92 PRO A N 1
ATOM 759 C CA . PRO A 1 92 ? 8.565 4.325 3.481 1.00 89.00 92 PRO A CA 1
ATOM 760 C C . PRO A 1 92 ? 9.448 3.135 3.079 1.00 89.00 92 PRO A C 1
ATOM 762 O O . PRO A 1 92 ? 9.737 2.971 1.900 1.00 89.00 92 PRO A O 1
ATOM 765 N N . LEU A 1 93 ? 9.849 2.266 4.015 1.00 90.25 93 LEU A N 1
ATOM 766 C CA . LEU A 1 93 ? 10.631 1.066 3.685 1.00 90.25 93 LEU A CA 1
ATOM 767 C C . LEU A 1 93 ? 9.787 0.031 2.940 1.00 90.25 93 LEU A C 1
ATOM 769 O O . LEU A 1 93 ? 10.286 -0.634 2.034 1.00 90.25 93 LEU A O 1
ATOM 773 N N . TRP A 1 94 ? 8.503 -0.092 3.283 1.00 89.56 94 TRP A N 1
ATOM 774 C CA . TRP A 1 94 ? 7.574 -0.938 2.541 1.00 89.56 94 TRP A CA 1
ATOM 775 C C . TRP A 1 94 ? 7.403 -0.436 1.102 1.00 89.56 94 TRP A C 1
ATOM 777 O O . TRP A 1 94 ? 7.462 -1.237 0.167 1.00 89.56 94 TRP A O 1
ATOM 787 N N . VAL A 1 95 ? 7.267 0.885 0.922 1.00 88.19 95 VAL A N 1
ATOM 788 C CA . VAL A 1 95 ? 7.191 1.528 -0.403 1.00 88.19 95 VAL A CA 1
ATOM 789 C C . VAL A 1 95 ? 8.488 1.311 -1.181 1.00 88.19 95 VAL A C 1
ATOM 791 O O . VAL A 1 95 ? 8.451 0.871 -2.326 1.00 88.19 95 VAL A O 1
ATOM 794 N N . MET A 1 96 ? 9.642 1.525 -0.547 1.00 90.31 96 MET A N 1
ATOM 795 C CA . MET A 1 96 ? 10.951 1.280 -1.153 1.00 90.31 96 MET A CA 1
ATOM 796 C C . MET A 1 96 ? 11.094 -0.176 -1.604 1.00 90.31 96 MET A C 1
ATOM 798 O O . MET A 1 96 ? 11.517 -0.427 -2.726 1.00 90.31 96 MET A O 1
ATOM 802 N N . ARG A 1 97 ? 10.689 -1.145 -0.773 1.00 90.50 97 ARG A N 1
ATOM 803 C CA . ARG A 1 97 ? 10.695 -2.569 -1.139 1.00 90.50 97 ARG A CA 1
ATOM 804 C C . ARG A 1 97 ? 9.857 -2.832 -2.389 1.00 90.50 97 ARG A C 1
ATOM 806 O O . ARG A 1 97 ? 10.266 -3.609 -3.245 1.00 90.50 97 ARG A O 1
ATOM 813 N N . HIS A 1 98 ? 8.690 -2.203 -2.490 1.00 88.56 98 HIS A N 1
ATOM 814 C CA . HIS A 1 98 ? 7.838 -2.324 -3.667 1.00 88.56 98 HIS A CA 1
ATOM 815 C C . HIS A 1 98 ? 8.527 -1.781 -4.929 1.00 88.56 98 HIS A C 1
ATOM 817 O O . HIS A 1 98 ? 8.566 -2.474 -5.943 1.00 88.56 98 HIS A O 1
ATOM 823 N N . LEU A 1 99 ? 9.148 -0.600 -4.839 1.00 88.00 99 LEU A N 1
ATOM 824 C CA . LEU A 1 99 ? 9.920 -0.004 -5.937 1.00 88.00 99 LEU A CA 1
ATOM 825 C C . LEU A 1 99 ? 11.124 -0.864 -6.341 1.00 88.00 99 LEU A C 1
ATOM 827 O O . LEU A 1 99 ? 11.403 -1.002 -7.526 1.00 88.00 99 LEU A O 1
ATOM 831 N N . VAL A 1 100 ? 11.804 -1.489 -5.376 1.00 90.38 100 VAL A N 1
ATOM 832 C CA . VAL A 1 100 ? 12.916 -2.413 -5.642 1.00 90.38 100 VAL A CA 1
ATOM 833 C C . VAL A 1 100 ? 12.443 -3.637 -6.422 1.00 90.38 100 VAL A C 1
ATOM 835 O O . VAL A 1 100 ? 13.110 -4.032 -7.373 1.00 90.38 100 VAL A O 1
ATOM 838 N N . PHE A 1 101 ? 1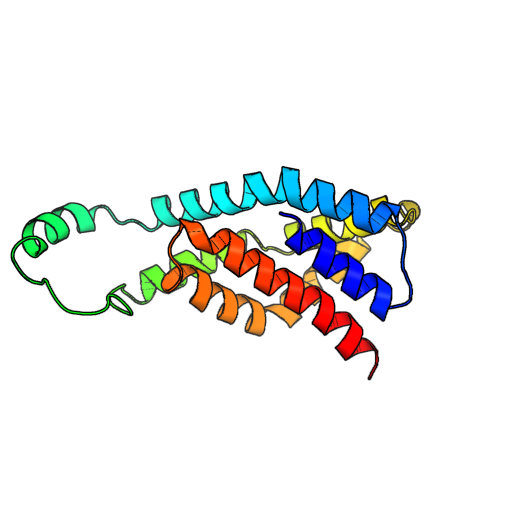1.292 -4.224 -6.075 1.00 90.00 101 PHE A N 1
ATOM 839 C CA . PHE A 1 101 ? 10.741 -5.333 -6.859 1.00 90.00 101 PHE A CA 1
ATOM 840 C C . PHE A 1 101 ? 10.388 -4.904 -8.282 1.00 90.00 101 PHE A C 1
ATOM 842 O O . PHE A 1 101 ? 10.717 -5.625 -9.221 1.00 90.00 101 PHE A O 1
ATOM 849 N N . ILE A 1 102 ? 9.792 -3.721 -8.454 1.00 86.56 102 ILE A N 1
ATOM 850 C CA . ILE A 1 102 ? 9.523 -3.168 -9.784 1.00 86.56 102 ILE A CA 1
ATOM 851 C C . ILE A 1 102 ? 10.831 -3.023 -10.571 1.00 86.56 102 ILE A C 1
ATOM 853 O O . ILE A 1 102 ? 10.930 -3.562 -11.666 1.00 86.56 102 ILE A O 1
ATOM 857 N N . ALA A 1 103 ? 11.855 -2.372 -10.012 1.00 87.00 103 ALA A N 1
ATOM 858 C CA . ALA A 1 103 ? 13.141 -2.175 -10.686 1.00 87.00 103 ALA A CA 1
ATOM 859 C C . ALA A 1 103 ? 13.824 -3.506 -11.050 1.00 87.00 103 ALA A C 1
ATOM 861 O O . ALA A 1 103 ? 14.323 -3.664 -12.165 1.00 87.00 103 ALA A O 1
ATOM 862 N N . LEU A 1 104 ? 13.789 -4.481 -10.134 1.00 89.38 104 LEU A N 1
ATOM 863 C CA . LEU A 1 104 ? 14.344 -5.818 -10.334 1.00 89.38 104 LEU A CA 1
ATOM 864 C C . LEU A 1 104 ? 13.664 -6.541 -11.502 1.00 89.38 104 LEU A C 1
ATOM 866 O O . LEU A 1 104 ? 14.342 -7.057 -12.387 1.00 89.38 104 LEU A O 1
ATOM 870 N N . PHE A 1 105 ? 12.329 -6.570 -11.523 1.00 89.00 105 PHE A N 1
ATOM 871 C CA . PHE A 1 105 ? 11.591 -7.281 -12.565 1.00 89.00 105 PHE A CA 1
ATOM 872 C C . PHE A 1 105 ? 11.464 -6.501 -13.876 1.00 89.00 105 PHE A C 1
ATOM 874 O O . PHE A 1 105 ? 11.178 -7.116 -14.898 1.00 89.00 105 PHE A O 1
ATOM 881 N N . SER A 1 106 ? 11.721 -5.192 -13.871 1.00 85.56 106 SER A N 1
ATOM 882 C CA . SER A 1 106 ? 11.877 -4.367 -15.077 1.00 85.56 106 SER A CA 1
ATOM 883 C C . SER A 1 106 ? 13.262 -4.494 -15.724 1.00 85.56 106 SER A C 1
ATOM 885 O O . SER A 1 106 ? 13.489 -3.911 -16.777 1.00 85.56 106 SER A O 1
ATOM 887 N N . GLY A 1 107 ? 14.202 -5.229 -15.114 1.00 83.12 107 GLY A N 1
ATOM 888 C CA . GLY A 1 107 ? 15.564 -5.383 -15.637 1.00 83.12 107 GLY A CA 1
ATOM 889 C C . GLY A 1 107 ? 16.467 -4.163 -15.426 1.00 83.12 107 GLY A C 1
ATOM 890 O O . GLY A 1 107 ? 17.548 -4.107 -15.999 1.00 83.12 107 GLY A O 1
ATOM 891 N N . VAL A 1 108 ? 16.060 -3.205 -14.585 1.00 84.44 108 VAL A N 1
ATOM 892 C CA . VAL A 1 108 ? 16.818 -1.976 -14.279 1.00 84.44 108 VAL A CA 1
ATOM 893 C C . VAL A 1 108 ? 17.402 -2.060 -12.864 1.00 84.44 108 VAL A C 1
ATOM 895 O O . VAL A 1 108 ? 17.313 -1.125 -12.067 1.00 84.44 108 VAL A O 1
ATOM 898 N N . ALA A 1 109 ? 17.982 -3.212 -12.519 1.00 78.88 109 ALA A N 1
ATOM 899 C CA . ALA A 1 109 ? 18.529 -3.473 -11.185 1.00 78.88 109 ALA A CA 1
ATOM 900 C C . ALA A 1 109 ? 19.694 -2.529 -10.827 1.00 78.88 109 ALA A C 1
ATOM 902 O O . ALA A 1 109 ? 19.871 -2.188 -9.660 1.00 78.88 109 ALA A O 1
ATOM 903 N N . ASP A 1 110 ? 20.419 -2.028 -11.828 1.00 79.56 110 ASP A N 1
ATOM 904 C CA . ASP A 1 110 ? 21.540 -1.099 -11.638 1.00 79.56 110 ASP A CA 1
ATOM 905 C C . ASP A 1 110 ? 21.104 0.285 -11.125 1.00 79.56 110 ASP A C 1
ATOM 907 O O . ASP A 1 110 ? 21.907 1.031 -10.568 1.00 79.56 110 ASP A O 1
ATOM 911 N N . SER A 1 111 ? 19.817 0.629 -11.257 1.00 77.06 111 SER A N 1
ATOM 912 C CA . SER A 1 111 ? 19.251 1.870 -10.711 1.00 77.06 111 SER A CA 1
ATOM 913 C C . SER A 1 111 ? 18.959 1.810 -9.206 1.00 77.06 111 SER A C 1
ATOM 915 O O . SER A 1 111 ? 18.644 2.839 -8.597 1.00 77.06 111 SER A O 1
ATOM 917 N N . ILE A 1 112 ? 19.072 0.627 -8.583 1.00 83.06 112 ILE A N 1
ATOM 918 C CA . ILE A 1 112 ? 18.807 0.437 -7.155 1.00 83.06 112 ILE A CA 1
ATOM 919 C C . ILE A 1 112 ? 19.887 1.166 -6.351 1.00 83.06 112 ILE A C 1
ATOM 921 O O . ILE A 1 112 ? 21.007 0.700 -6.165 1.00 83.06 112 ILE A O 1
ATOM 925 N N . SER A 1 113 ? 19.522 2.333 -5.840 1.00 85.81 113 SER A N 1
ATOM 926 C CA . SER A 1 113 ? 20.388 3.211 -5.062 1.00 85.81 113 SER A CA 1
ATOM 927 C C . SER A 1 113 ? 19.646 3.755 -3.845 1.00 85.81 113 SER A C 1
ATOM 929 O O . SER A 1 113 ? 18.419 3.689 -3.754 1.00 85.81 113 SER A O 1
ATOM 931 N N . LEU A 1 114 ? 20.383 4.358 -2.910 1.00 84.88 114 LEU A N 1
ATOM 932 C CA . LEU A 1 114 ? 19.796 5.043 -1.750 1.00 84.88 114 LEU A CA 1
ATOM 933 C C . LEU A 1 114 ? 18.826 6.171 -2.142 1.00 84.88 114 LEU A C 1
ATOM 935 O O . LEU A 1 114 ? 17.981 6.553 -1.335 1.00 84.88 114 LEU A O 1
ATOM 939 N N . SER A 1 115 ? 18.882 6.664 -3.384 1.00 85.62 115 SER A N 1
ATOM 940 C CA . SER A 1 115 ? 17.909 7.632 -3.900 1.00 85.62 115 SER A CA 1
ATOM 941 C C . SER A 1 115 ? 16.477 7.074 -3.931 1.00 85.62 115 SER A C 1
ATOM 943 O O . SER A 1 115 ? 15.533 7.828 -3.694 1.00 85.62 115 SER A O 1
ATOM 945 N N . LEU A 1 116 ? 16.292 5.753 -4.085 1.00 85.00 116 LEU A N 1
ATOM 946 C CA . LEU A 1 116 ? 14.969 5.116 -4.025 1.00 85.00 116 LEU A CA 1
ATOM 947 C C . LEU A 1 116 ? 14.316 5.287 -2.654 1.00 85.00 116 LEU A C 1
ATOM 949 O O . LEU A 1 116 ? 13.093 5.387 -2.574 1.00 85.00 116 LEU A O 1
ATOM 953 N N . PHE A 1 117 ? 15.102 5.347 -1.577 1.00 89.38 117 PHE A N 1
ATOM 954 C CA . PHE A 1 117 ? 14.557 5.627 -0.251 1.00 89.38 117 PHE A CA 1
ATOM 955 C C . PHE A 1 117 ? 13.989 7.048 -0.178 1.00 89.38 117 PHE A C 1
ATOM 957 O O . PHE A 1 117 ? 12.904 7.249 0.365 1.00 89.38 117 PHE A O 1
ATOM 964 N N . TYR A 1 118 ? 14.686 8.026 -0.765 1.00 87.88 118 TYR A N 1
ATOM 965 C CA . TYR A 1 118 ? 14.214 9.408 -0.822 1.00 87.88 118 TYR A CA 1
ATOM 966 C C . TYR A 1 118 ? 12.925 9.530 -1.642 1.00 87.88 118 TYR A C 1
ATOM 968 O O . TYR A 1 118 ? 11.979 10.176 -1.188 1.00 87.88 118 TYR A O 1
ATOM 976 N N . VAL A 1 119 ? 12.858 8.850 -2.793 1.00 87.50 119 VAL A N 1
ATOM 977 C CA . VAL A 1 119 ? 11.640 8.753 -3.613 1.00 87.50 119 VAL A CA 1
ATOM 978 C C . VAL A 1 119 ? 10.507 8.116 -2.810 1.00 87.50 119 VAL A C 1
ATOM 980 O O . VAL A 1 119 ? 9.434 8.699 -2.698 1.00 87.50 119 VAL A O 1
ATOM 983 N N . ALA A 1 120 ? 10.756 6.973 -2.167 1.00 87.94 120 ALA A N 1
ATOM 984 C CA . ALA A 1 120 ? 9.761 6.277 -1.358 1.00 87.94 120 ALA A CA 1
ATOM 985 C C . ALA A 1 120 ? 9.236 7.135 -0.197 1.00 87.94 120 ALA A C 1
ATOM 987 O O . ALA A 1 120 ? 8.036 7.132 0.080 1.00 87.94 120 ALA A O 1
ATOM 988 N N . LEU A 1 121 ? 10.115 7.893 0.465 1.00 90.56 121 LEU A N 1
ATOM 989 C CA . LEU A 1 121 ? 9.742 8.819 1.529 1.00 90.56 121 LEU A CA 1
ATOM 990 C C . LEU A 1 121 ? 8.863 9.958 0.997 1.00 90.56 121 LEU A C 1
ATOM 992 O O . LEU A 1 121 ? 7.821 10.233 1.585 1.00 90.56 121 LEU A O 1
ATOM 996 N N . HIS A 1 122 ? 9.240 10.582 -0.121 1.00 86.12 122 HIS A N 1
ATOM 997 C CA . HIS A 1 122 ? 8.458 11.662 -0.731 1.00 86.12 122 HIS A CA 1
ATOM 998 C C . HIS A 1 122 ? 7.088 11.175 -1.198 1.00 86.12 122 HIS A C 1
ATOM 1000 O O . HIS A 1 122 ? 6.072 11.780 -0.852 1.00 86.12 122 HIS A O 1
ATOM 1006 N N . SER A 1 123 ? 7.038 10.045 -1.909 1.00 85.88 123 SER A N 1
ATOM 1007 C CA . SER A 1 123 ? 5.783 9.426 -2.336 1.00 85.88 123 SER A CA 1
ATOM 1008 C C . SER A 1 123 ? 4.896 9.086 -1.142 1.00 85.88 123 SER A C 1
ATOM 1010 O O . SER A 1 123 ? 3.697 9.355 -1.181 1.00 85.88 123 SER A O 1
ATOM 1012 N N . PHE A 1 124 ? 5.472 8.555 -0.057 1.00 87.88 124 PHE A N 1
ATOM 1013 C CA . PHE A 1 124 ? 4.728 8.278 1.168 1.00 87.88 124 PHE A CA 1
ATOM 1014 C C . PHE A 1 124 ? 4.143 9.556 1.774 1.00 87.88 124 PHE A C 1
ATOM 1016 O O . PHE A 1 124 ? 2.945 9.587 2.037 1.00 87.88 124 PHE A O 1
ATOM 1023 N N . LEU A 1 125 ? 4.945 10.615 1.944 1.00 89.38 125 LEU A N 1
ATOM 1024 C CA . LEU A 1 125 ? 4.504 11.885 2.534 1.00 89.38 125 LEU A CA 1
ATOM 1025 C C . LEU A 1 125 ? 3.360 12.528 1.741 1.00 89.38 125 LEU A C 1
ATOM 1027 O O . LEU A 1 125 ? 2.361 12.937 2.332 1.00 89.38 125 LEU A O 1
ATOM 1031 N N . ILE A 1 126 ? 3.470 12.556 0.411 1.00 87.38 126 ILE A N 1
ATOM 1032 C CA . ILE A 1 126 ? 2.423 13.080 -0.478 1.00 87.38 126 ILE A CA 1
ATOM 1033 C C . ILE A 1 126 ? 1.154 12.221 -0.383 1.00 87.38 126 ILE A C 1
ATOM 1035 O O . ILE A 1 126 ? 0.040 12.741 -0.401 1.00 87.38 126 ILE A O 1
ATOM 1039 N N . ALA A 1 127 ? 1.307 10.903 -0.239 1.00 87.00 127 ALA A N 1
ATOM 1040 C CA . ALA A 1 127 ? 0.192 9.970 -0.159 1.00 87.00 127 ALA A CA 1
ATOM 1041 C C . ALA A 1 127 ? -0.475 9.907 1.228 1.00 87.00 127 ALA A C 1
ATOM 1043 O O . ALA A 1 127 ? -1.530 9.277 1.341 1.00 87.00 127 ALA A O 1
ATOM 1044 N N . ILE A 1 128 ? 0.082 10.526 2.283 1.00 89.19 128 ILE A N 1
ATOM 1045 C CA . ILE A 1 128 ? -0.463 10.453 3.656 1.00 89.19 128 ILE A CA 1
ATOM 1046 C C . ILE A 1 128 ? -1.961 10.792 3.712 1.00 89.19 128 ILE A C 1
ATOM 1048 O O . ILE A 1 128 ? -2.701 9.983 4.272 1.00 89.19 128 ILE A O 1
ATOM 1052 N N . PRO A 1 129 ? -2.464 11.905 3.138 1.00 89.88 129 PRO A N 1
ATOM 1053 C CA . PRO A 1 129 ? -3.877 12.268 3.271 1.00 89.88 129 PRO A CA 1
ATOM 1054 C C . PRO A 1 129 ? -4.816 11.204 2.692 1.00 89.88 129 PRO A C 1
ATOM 1056 O O . PRO A 1 129 ? -5.822 10.836 3.305 1.00 89.88 129 PRO A O 1
ATOM 1059 N N . ILE A 1 130 ? -4.450 10.658 1.532 1.00 89.62 130 ILE A N 1
ATOM 1060 C CA . ILE A 1 130 ? -5.235 9.652 0.812 1.00 89.62 130 ILE A CA 1
ATOM 1061 C C . ILE A 1 130 ? -5.148 8.304 1.539 1.00 89.62 130 ILE A C 1
ATOM 1063 O O . ILE A 1 130 ? -6.164 7.681 1.849 1.00 89.62 130 ILE A O 1
ATOM 1067 N N . THR A 1 131 ? -3.933 7.862 1.867 1.00 89.50 131 THR A N 1
ATOM 1068 C CA . THR A 1 131 ? -3.678 6.553 2.486 1.00 89.50 131 THR A CA 1
ATOM 1069 C C . THR A 1 131 ? -4.173 6.476 3.927 1.00 89.50 131 THR A C 1
ATOM 1071 O O . THR A 1 131 ? -4.683 5.428 4.328 1.00 89.50 131 THR A O 1
ATOM 1074 N N . ALA A 1 132 ? -4.093 7.562 4.700 1.00 90.50 132 ALA A N 1
ATOM 1075 C CA . ALA A 1 132 ? -4.660 7.639 6.043 1.00 90.50 132 ALA A CA 1
ATOM 1076 C C . ALA A 1 132 ? -6.185 7.519 6.000 1.00 90.50 132 ALA A C 1
ATOM 1078 O O . ALA A 1 132 ? -6.761 6.732 6.750 1.00 90.50 132 ALA A O 1
ATOM 1079 N N . THR A 1 133 ? -6.835 8.237 5.081 1.00 90.38 133 THR A N 1
ATOM 1080 C CA . THR A 1 133 ? -8.295 8.202 4.912 1.00 90.38 133 THR A CA 1
ATOM 1081 C C . THR A 1 133 ? -8.771 6.815 4.481 1.00 90.38 133 THR A C 1
ATOM 1083 O O . THR A 1 133 ? -9.684 6.250 5.088 1.00 90.38 133 THR A O 1
ATOM 1086 N N . ALA A 1 134 ? -8.103 6.208 3.496 1.00 90.94 134 ALA A N 1
ATOM 1087 C CA . ALA A 1 134 ? -8.401 4.846 3.064 1.00 90.94 134 ALA A CA 1
ATOM 1088 C C . ALA A 1 134 ? -8.208 3.829 4.201 1.00 90.94 134 ALA A C 1
ATOM 1090 O O . ALA A 1 134 ? -9.072 2.982 4.429 1.00 90.94 134 ALA A O 1
ATOM 1091 N N . ASN A 1 135 ? -7.120 3.932 4.973 1.00 91.69 135 ASN A N 1
ATOM 1092 C CA . ASN A 1 135 ? -6.887 3.040 6.109 1.00 91.69 135 ASN A CA 1
ATOM 1093 C C . ASN A 1 135 ? -7.883 3.265 7.253 1.00 91.69 135 ASN A C 1
ATOM 1095 O O . ASN A 1 135 ? -8.280 2.289 7.890 1.00 91.69 135 ASN A O 1
ATOM 1099 N N . LEU A 1 136 ? -8.349 4.497 7.488 1.00 90.88 136 LEU A N 1
ATOM 1100 C CA . LEU A 1 136 ? -9.408 4.770 8.464 1.00 90.88 136 LEU A CA 1
ATOM 1101 C C . LEU A 1 136 ? -10.687 4.021 8.084 1.00 90.88 136 LEU A C 1
ATOM 1103 O O . LEU A 1 136 ? -11.315 3.408 8.947 1.00 90.88 136 LEU A O 1
ATOM 1107 N N . PHE A 1 137 ? -11.037 4.008 6.798 1.00 90.31 137 PHE A N 1
ATOM 1108 C CA . PHE A 1 137 ? -12.187 3.266 6.290 1.00 90.31 137 PHE A CA 1
ATOM 1109 C C . PHE A 1 137 ? -11.974 1.747 6.395 1.00 90.31 137 PHE A C 1
ATOM 1111 O O . PHE A 1 137 ? -12.749 1.042 7.047 1.00 90.31 137 PHE A O 1
ATOM 1118 N N . ILE A 1 138 ? -10.882 1.235 5.821 1.00 90.06 138 ILE A N 1
ATOM 1119 C CA . ILE A 1 138 ? -10.599 -0.206 5.737 1.00 90.06 138 ILE A CA 1
ATOM 1120 C C . ILE A 1 138 ? -10.486 -0.836 7.131 1.00 90.06 138 ILE A C 1
ATOM 1122 O O . ILE A 1 138 ? -11.052 -1.900 7.380 1.00 90.06 138 ILE A O 1
ATOM 1126 N N . GLN A 1 139 ? -9.786 -0.194 8.068 1.00 88.00 139 GLN A N 1
ATOM 1127 C CA . GLN A 1 139 ? -9.522 -0.796 9.377 1.00 88.00 139 GLN A CA 1
ATOM 1128 C C . GLN A 1 139 ? -10.731 -0.785 10.315 1.00 88.00 139 GLN A C 1
ATOM 1130 O O . GLN A 1 139 ? -10.785 -1.617 11.226 1.00 88.00 139 GLN A O 1
ATOM 1135 N N . ASN A 1 140 ? -11.685 0.128 10.117 1.00 87.25 140 ASN A N 1
ATOM 1136 C CA . ASN A 1 140 ? -12.790 0.335 11.057 1.00 87.25 140 ASN A CA 1
ATOM 1137 C C . ASN A 1 140 ? -14.147 -0.137 10.536 1.00 87.25 140 ASN A C 1
ATOM 1139 O O . ASN A 1 140 ? -14.977 -0.540 11.349 1.00 87.25 140 ASN A O 1
ATOM 1143 N N . ILE A 1 141 ? -14.358 -0.129 9.217 1.00 85.50 141 ILE A N 1
ATOM 1144 C CA . ILE A 1 141 ? -15.639 -0.503 8.600 1.00 85.50 141 ILE A CA 1
ATOM 1145 C C . ILE A 1 141 ? -15.579 -1.923 8.034 1.00 85.50 141 ILE A C 1
ATOM 1147 O O . ILE A 1 141 ? -16.528 -2.692 8.179 1.00 85.50 141 ILE A O 1
ATOM 1151 N N . ILE A 1 142 ? -14.460 -2.304 7.415 1.00 86.50 142 ILE A N 1
ATOM 1152 C CA . ILE A 1 142 ? -14.369 -3.571 6.686 1.00 86.50 142 ILE A CA 1
ATOM 1153 C C . ILE A 1 142 ? -14.045 -4.726 7.654 1.00 86.50 142 ILE A C 1
ATOM 1155 O O . ILE A 1 142 ? -13.099 -4.615 8.452 1.00 86.50 142 ILE A O 1
ATOM 1159 N N . PRO A 1 143 ? -14.788 -5.854 7.597 1.00 85.12 143 PRO A N 1
ATOM 1160 C CA . PRO A 1 143 ? -14.486 -7.046 8.386 1.00 85.12 143 PRO A CA 1
ATOM 1161 C C . PRO A 1 143 ? -13.085 -7.589 8.089 1.00 85.12 143 PRO A C 1
ATOM 1163 O O . PRO A 1 143 ? -12.615 -7.524 6.954 1.00 85.12 143 PRO A O 1
ATOM 1166 N N . LEU A 1 144 ? -12.429 -8.174 9.096 1.00 83.50 144 LEU A N 1
ATOM 1167 C CA . LEU A 1 144 ? -11.034 -8.631 9.017 1.00 83.50 144 LEU A CA 1
ATOM 1168 C C . LEU A 1 144 ? -10.751 -9.558 7.820 1.00 83.50 144 LEU A C 1
ATOM 1170 O O . LEU A 1 144 ? -9.701 -9.431 7.196 1.00 83.50 144 LEU A O 1
ATOM 1174 N N . THR A 1 145 ? -11.699 -10.428 7.465 1.00 83.75 145 THR A N 1
ATOM 1175 C CA . THR A 1 145 ? -11.626 -11.327 6.299 1.00 83.75 145 THR A CA 1
ATOM 1176 C C . THR A 1 145 ? -11.515 -10.588 4.965 1.00 83.75 145 THR A C 1
ATOM 1178 O O . THR A 1 145 ? -10.841 -11.074 4.062 1.00 83.75 145 THR A O 1
ATOM 1181 N N . TYR A 1 146 ? -12.114 -9.400 4.841 1.00 86.69 146 TYR A N 1
ATOM 1182 C CA . TYR A 1 146 ? -12.140 -8.619 3.600 1.00 86.69 146 TYR A CA 1
ATOM 1183 C C . TYR A 1 146 ? -11.144 -7.455 3.575 1.00 86.69 146 TYR A C 1
ATOM 1185 O O . TYR A 1 146 ? -10.924 -6.873 2.515 1.00 86.69 146 TYR A O 1
ATOM 1193 N N . ARG A 1 147 ? -10.496 -7.115 4.699 1.00 89.62 147 ARG A N 1
ATOM 1194 C CA . ARG A 1 147 ? -9.544 -5.985 4.760 1.00 89.62 147 ARG A CA 1
ATOM 1195 C C . ARG A 1 147 ? -8.391 -6.119 3.785 1.00 89.62 147 ARG A C 1
ATOM 1197 O O . ARG A 1 147 ? -7.996 -5.131 3.178 1.00 89.62 147 ARG A O 1
ATOM 1204 N N . PHE A 1 148 ? -7.863 -7.330 3.632 1.00 88.75 148 PHE A N 1
ATOM 1205 C CA . PHE A 1 148 ? -6.800 -7.584 2.668 1.00 88.75 148 PHE A CA 1
ATOM 1206 C C . PHE A 1 148 ? -7.260 -7.276 1.241 1.00 88.75 148 PHE A C 1
ATOM 1208 O O . PHE A 1 148 ? -6.589 -6.544 0.523 1.00 88.75 148 PHE A O 1
ATOM 1215 N N . MET A 1 149 ? -8.437 -7.775 0.860 1.00 87.56 149 MET A N 1
ATOM 1216 C CA . MET A 1 149 ? -9.009 -7.528 -0.460 1.00 87.56 149 MET A CA 1
ATOM 1217 C C . MET A 1 149 ? -9.265 -6.035 -0.690 1.00 87.56 149 MET A C 1
ATOM 1219 O O . MET A 1 149 ? -8.889 -5.510 -1.731 1.00 87.56 149 MET A O 1
ATOM 1223 N N . ALA A 1 150 ? -9.828 -5.335 0.295 1.00 88.44 150 ALA A N 1
ATOM 1224 C CA . ALA A 1 150 ? -10.069 -3.898 0.202 1.00 88.44 150 ALA A CA 1
ATOM 1225 C C . ALA A 1 150 ? -8.772 -3.082 0.089 1.00 88.44 150 ALA A C 1
ATOM 1227 O O . ALA A 1 150 ? -8.690 -2.165 -0.724 1.00 88.44 150 ALA A O 1
ATOM 1228 N N . SER A 1 151 ? -7.740 -3.449 0.854 1.00 89.19 151 SER A N 1
ATOM 1229 C CA . SER A 1 151 ? -6.412 -2.841 0.746 1.00 89.19 151 SER A CA 1
ATOM 1230 C C . SER A 1 151 ? -5.781 -3.101 -0.621 1.00 89.19 151 SER A C 1
ATOM 1232 O O . SER A 1 151 ? -5.183 -2.193 -1.185 1.00 89.19 151 SER A O 1
ATOM 1234 N N . ALA A 1 152 ? -5.938 -4.307 -1.174 1.00 86.62 152 ALA A N 1
ATOM 1235 C CA . ALA A 1 152 ? -5.413 -4.657 -2.491 1.00 86.62 152 ALA A CA 1
ATOM 1236 C C . ALA A 1 152 ? -6.097 -3.869 -3.616 1.00 86.62 152 ALA A C 1
ATOM 1238 O O . ALA A 1 152 ? -5.424 -3.394 -4.527 1.00 86.62 152 ALA A O 1
ATOM 1239 N N . VAL A 1 153 ? -7.420 -3.692 -3.538 1.00 88.06 153 VAL A N 1
ATOM 1240 C CA . VAL A 1 153 ? -8.174 -2.861 -4.489 1.00 88.06 153 VAL A CA 1
ATOM 1241 C C . VAL A 1 153 ? -7.723 -1.405 -4.399 1.00 88.06 153 VAL A C 1
ATOM 1243 O O . VAL A 1 153 ? -7.411 -0.814 -5.426 1.00 88.06 153 VAL A O 1
ATOM 1246 N N . PHE A 1 154 ? -7.601 -0.851 -3.189 1.00 89.69 154 PHE A N 1
ATOM 1247 C CA . PHE A 1 154 ? -7.101 0.512 -2.997 1.00 89.69 154 PHE A CA 1
ATOM 1248 C C . PHE A 1 154 ? -5.689 0.704 -3.578 1.00 89.69 154 PHE A C 1
ATOM 1250 O O . PHE A 1 154 ? -5.448 1.666 -4.304 1.00 89.69 154 PHE A O 1
ATOM 1257 N N . SER A 1 155 ? -4.767 -0.230 -3.321 1.00 85.25 155 SER A N 1
ATOM 1258 C CA . SER A 1 155 ? -3.419 -0.188 -3.902 1.00 85.25 155 SER A CA 1
ATOM 1259 C C . SER A 1 155 ? -3.441 -0.247 -5.432 1.00 85.25 155 SER A C 1
ATOM 1261 O O . SER A 1 155 ? -2.705 0.495 -6.073 1.00 85.25 155 SER A O 1
ATOM 1263 N N . CYS A 1 156 ? -4.299 -1.086 -6.019 1.00 83.81 156 CYS A N 1
ATOM 1264 C CA . CYS A 1 156 ? -4.482 -1.174 -7.468 1.00 83.81 156 CYS A CA 1
ATOM 1265 C C . CYS A 1 156 ? -4.983 0.157 -8.055 1.00 83.81 156 CYS A C 1
ATOM 1267 O O . CYS A 1 156 ? -4.432 0.643 -9.039 1.00 83.81 156 CYS A O 1
ATOM 1269 N N . SER A 1 157 ? -5.955 0.806 -7.407 1.00 86.44 157 SER A N 1
ATOM 1270 C CA . SER A 1 157 ? -6.433 2.128 -7.823 1.00 86.44 157 SER A CA 1
ATOM 1271 C C . SER A 1 157 ? -5.328 3.186 -7.782 1.00 86.44 157 SER A C 1
ATOM 1273 O O . SER A 1 157 ? -5.196 3.955 -8.729 1.00 86.44 157 SER A O 1
ATOM 1275 N N . MET A 1 158 ? -4.500 3.203 -6.730 1.00 84.50 158 MET A N 1
ATOM 1276 C CA . MET A 1 158 ? -3.368 4.135 -6.635 1.00 84.50 158 MET A CA 1
ATOM 1277 C C . MET A 1 158 ? -2.321 3.884 -7.726 1.00 84.50 158 MET A C 1
ATOM 1279 O O . MET A 1 158 ? -1.809 4.840 -8.301 1.00 84.50 158 MET A O 1
ATOM 1283 N N . ALA A 1 159 ? -2.034 2.617 -8.041 1.00 80.62 159 ALA A N 1
ATOM 1284 C CA . ALA A 1 159 ? -1.087 2.252 -9.094 1.00 80.62 159 ALA A CA 1
ATOM 1285 C C . ALA A 1 159 ? -1.519 2.768 -10.475 1.00 80.62 159 ALA A C 1
ATOM 1287 O O . ALA A 1 159 ? -0.671 3.167 -11.259 1.00 80.62 159 ALA A O 1
ATOM 1288 N N . ILE A 1 160 ? -2.826 2.807 -10.750 1.00 81.50 160 ILE A N 1
ATOM 1289 C CA . ILE A 1 160 ? -3.387 3.348 -11.998 1.00 81.50 160 ILE A CA 1
ATOM 1290 C C . ILE A 1 160 ? -3.446 4.883 -11.961 1.00 81.50 160 ILE A C 1
ATOM 1292 O O . ILE A 1 160 ? -3.185 5.545 -12.963 1.00 81.50 160 ILE A O 1
ATOM 1296 N N . TYR A 1 161 ? -3.783 5.460 -10.806 1.00 81.38 161 TYR A N 1
ATOM 1297 C CA . TYR A 1 161 ? -3.967 6.903 -10.649 1.00 81.38 161 TYR A CA 1
ATOM 1298 C C . TYR A 1 161 ? -2.675 7.703 -10.857 1.00 81.38 161 TYR A C 1
ATOM 1300 O O . TYR A 1 161 ? -2.710 8.748 -11.501 1.00 81.38 161 TYR A O 1
ATOM 1308 N N . TYR A 1 162 ? -1.536 7.228 -10.343 1.00 76.00 162 TYR A N 1
ATOM 1309 C CA . TYR A 1 162 ? -0.272 7.967 -10.445 1.00 76.00 162 TYR A CA 1
ATOM 1310 C C . TYR A 1 162 ? 0.209 8.183 -11.894 1.00 76.00 162 TYR A C 1
ATOM 1312 O O . TYR A 1 162 ? 0.467 9.337 -12.232 1.00 76.00 162 TYR A O 1
ATOM 1320 N N . PRO A 1 163 ? 0.271 7.152 -12.764 1.00 73.12 163 PRO A N 1
ATOM 1321 C CA . PRO A 1 163 ? 0.574 7.322 -14.186 1.00 73.12 163 PRO A CA 1
ATOM 1322 C C . PRO A 1 163 ? -0.370 8.280 -14.913 1.00 73.12 163 PRO A C 1
ATOM 1324 O O . PRO A 1 163 ? 0.069 9.083 -15.735 1.00 73.12 163 PRO A O 1
ATOM 1327 N N . LEU A 1 164 ? -1.670 8.215 -14.601 1.00 72.94 164 LEU A N 1
ATOM 1328 C CA . LEU A 1 164 ? -2.659 9.119 -15.188 1.00 72.94 164 LEU A CA 1
ATOM 1329 C C . LEU A 1 164 ? -2.380 10.564 -14.782 1.00 72.94 164 LEU A C 1
ATOM 1331 O O . LEU A 1 164 ? -2.370 11.438 -15.636 1.00 72.94 164 LEU A O 1
ATOM 1335 N N . MET A 1 165 ? -2.102 10.804 -13.501 1.00 75.19 165 MET A N 1
ATOM 1336 C CA . MET A 1 165 ? -1.795 12.137 -12.989 1.00 75.19 165 MET A CA 1
ATOM 1337 C C . MET A 1 165 ? -0.491 12.702 -13.559 1.00 75.19 165 MET A C 1
ATOM 1339 O O . MET A 1 165 ? -0.409 13.900 -13.778 1.00 75.19 165 MET A O 1
ATOM 1343 N N . SER A 1 166 ? 0.517 11.863 -13.811 1.00 66.25 166 SER A N 1
ATOM 1344 C CA . SER A 1 166 ? 1.774 12.301 -14.435 1.00 66.25 166 SER A CA 1
ATOM 1345 C C . SER A 1 166 ? 1.674 12.541 -15.944 1.00 66.25 166 SER A C 1
ATOM 1347 O O . SER A 1 166 ? 2.625 13.044 -16.531 1.00 66.25 166 SER A O 1
ATOM 1349 N N . SER A 1 167 ? 0.570 12.130 -16.577 1.00 60.75 167 SER A N 1
ATOM 1350 C CA . SER A 1 167 ? 0.335 12.305 -18.018 1.00 60.75 167 SER A CA 1
ATOM 1351 C C . SER A 1 167 ? -0.385 13.619 -18.362 1.00 60.75 167 SER A C 1
ATOM 1353 O O . SER A 1 167 ? -0.564 13.907 -19.545 1.00 60.75 167 SER A O 1
ATOM 1355 N N . PHE A 1 168 ? -0.809 14.390 -17.354 1.00 49.56 168 PHE A N 1
ATOM 1356 C CA . PHE A 1 168 ? -1.401 15.728 -17.478 1.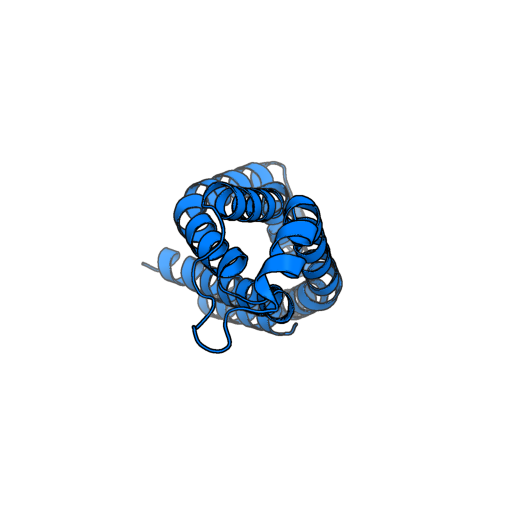00 49.56 168 PHE A CA 1
ATOM 1357 C C . PHE A 1 168 ? -0.420 16.792 -16.981 1.00 49.56 168 PHE A C 1
ATOM 1359 O O . PHE A 1 168 ? -0.441 17.90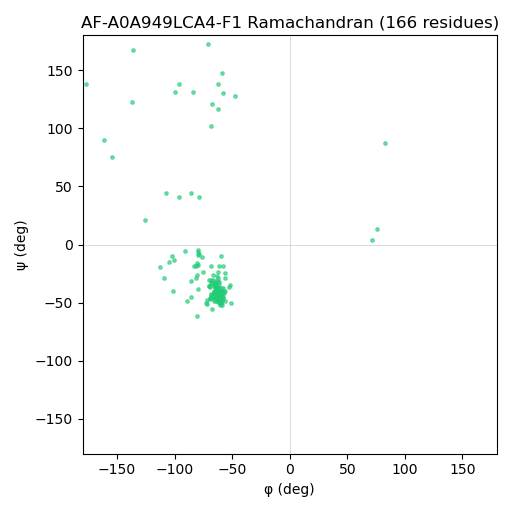1 -17.558 1.00 49.56 168 PHE A O 1
#

Foldseek 3Di:
DLLQLVLLQLLCVLLVLHDPLLSVLRSVCCVPVLVVPVLVQLVVLVVVLPDPVVVVVVVVCVPPDDDDDPADDDPVVSLLSSLVSSVVVVDLVVQLVVVCSNCVSSVNNVPPDPVSSVVSNVVSVVCCVVSSVQSSCLSRGPPSVCSSVSVSNSVSVVSNVVSVVVVD

Solvent-accessible surface area (backbone atoms only — not comparable to full-atom values): 9234 Å² total; per-residue (Å²): 89,62,53,46,15,50,18,53,38,53,22,24,56,75,64,70,64,67,46,72,54,28,34,53,46,43,23,50,45,30,40,60,52,49,54,51,50,50,52,51,49,53,52,51,46,49,62,73,62,59,56,83,70,50,65,66,50,53,69,66,45,75,82,70,66,88,87,70,85,86,74,82,84,71,59,66,69,54,49,49,51,46,25,52,53,55,50,62,64,68,28,40,66,49,46,27,52,51,53,48,51,48,31,50,34,63,72,46,52,88,71,74,47,79,64,48,48,55,50,20,40,51,55,43,62,73,39,40,71,60,52,52,53,52,36,47,46,39,67,62,68,43,55,79,91,48,31,53,58,53,52,41,52,53,52,21,51,50,43,41,46,51,52,57,61,74,73,111